Protein AF-A0A7K4B3M2-F1 (afdb_monomer_lite)

Radius of gyration: 13.81 Å; chains: 1; bounding box: 33×35×33 Å

Foldseek 3Di:
DPPPFQKEKEWEDDPFWIKIWIAGPVGDIDIDIFTPDPVSLVVVLVVCVVVVHQEYEYEYQDPPCVVSCVVNVVPHHYHYDDVVCVVPDDDDDDDPDD

Secondary structure (DSSP, 8-state):
-----SEEEEEEE-SSEEEEEEEETTS-EEEEEEESSHHHHHHHHHHHHHTT--EEEEEESSTTHHHHHHHHTTTSEEEEEETTTTTS----------

Sequence (98 aa):
MSKKRNKVCGIDVHKRFFVASILDNEGNCETKRFEQDLDELVSLKNWIPDSGCESVAMESTVEYWRPTFGILNPEINVTIGNAYHMKGIPSKKQMCFM

pLDDT: mean 72.41, std 17.24, range [33.22, 89.94]

Structure (mmCIF, N/CA/C/O backbone):
data_AF-A0A7K4B3M2-F1
#
_entry.id   AF-A0A7K4B3M2-F1
#
loop_
_atom_site.group_PDB
_atom_site.id
_atom_site.type_symbol
_atom_site.label_atom_id
_atom_site.label_alt_id
_atom_site.label_comp_id
_atom_site.label_asym_id
_atom_site.label_entity_id
_atom_site.label_seq_id
_atom_site.pdbx_PDB_ins_code
_atom_site.Cartn_x
_atom_site.Cartn_y
_atom_site.Cartn_z
_atom_site.occupancy
_atom_site.B_iso_or_equiv
_atom_site.auth_seq_id
_atom_site.auth_comp_id
_atom_site.auth_asym_id
_atom_site.auth_atom_id
_atom_site.pdbx_PDB_model_num
ATOM 1 N N . MET A 1 1 ? -23.800 13.064 7.448 1.00 35.12 1 MET A N 1
ATOM 2 C CA . MET A 1 1 ? -23.027 12.187 8.354 1.00 35.12 1 MET A CA 1
ATOM 3 C C . MET A 1 1 ? -21.709 11.841 7.682 1.00 35.12 1 MET A C 1
ATOM 5 O O . MET A 1 1 ? -21.704 11.050 6.748 1.00 35.12 1 MET A O 1
ATOM 9 N N . SER A 1 2 ? -20.611 12.486 8.079 1.00 41.75 2 SER A N 1
ATOM 10 C CA . SER A 1 2 ? -19.281 12.177 7.541 1.00 41.75 2 SER A CA 1
ATOM 11 C C . SER A 1 2 ? -18.824 10.844 8.125 1.00 41.75 2 SER A C 1
ATOM 13 O O . SER A 1 2 ? -18.522 10.766 9.313 1.00 41.75 2 SER A O 1
ATOM 15 N N . LYS A 1 3 ? -18.843 9.783 7.315 1.00 46.75 3 LYS A N 1
ATOM 16 C CA . LYS A 1 3 ? -18.341 8.458 7.695 1.00 46.75 3 LYS A CA 1
ATOM 17 C C . LYS A 1 3 ? -16.829 8.597 7.921 1.00 46.75 3 LYS A C 1
ATOM 19 O O . LYS A 1 3 ? -16.068 8.653 6.958 1.00 46.75 3 LYS A O 1
ATOM 24 N N . LYS A 1 4 ? -16.405 8.773 9.176 1.00 49.31 4 LYS A N 1
ATOM 25 C CA . LYS A 1 4 ? -14.985 8.791 9.548 1.00 49.31 4 LYS A CA 1
ATOM 26 C C . LYS A 1 4 ? -14.455 7.383 9.282 1.00 49.31 4 LYS A C 1
ATOM 28 O O . LYS A 1 4 ? -14.902 6.432 9.913 1.00 49.31 4 LYS A O 1
ATOM 33 N N . ARG A 1 5 ? -13.602 7.243 8.271 1.00 60.47 5 ARG A N 1
ATOM 34 C CA . ARG A 1 5 ? -12.889 5.991 7.998 1.00 60.47 5 ARG A CA 1
ATOM 35 C C . ARG A 1 5 ? -11.777 5.888 9.036 1.00 60.47 5 ARG A C 1
ATOM 37 O O . ARG A 1 5 ? -11.020 6.843 9.181 1.00 60.47 5 ARG A O 1
ATOM 44 N N . ASN A 1 6 ? -11.724 4.779 9.773 1.00 70.38 6 ASN A N 1
ATOM 45 C CA . ASN A 1 6 ? -10.743 4.596 10.848 1.00 70.38 6 ASN A CA 1
ATOM 46 C C . ASN A 1 6 ? -9.306 4.493 10.312 1.00 70.38 6 ASN A C 1
ATOM 48 O O . ASN A 1 6 ? -8.387 4.933 10.990 1.00 70.38 6 ASN A O 1
ATOM 52 N N . LYS A 1 7 ? -9.128 3.980 9.086 1.00 82.75 7 LYS A N 1
ATOM 53 C CA . LYS A 1 7 ? -7.836 3.865 8.399 1.00 82.75 7 LYS A CA 1
ATOM 54 C C . LYS A 1 7 ? -7.972 4.221 6.926 1.00 82.75 7 LYS A C 1
ATOM 56 O O . LYS A 1 7 ? -8.937 3.812 6.275 1.00 82.75 7 LYS A O 1
ATOM 61 N N . VAL A 1 8 ? -7.004 4.957 6.395 1.00 84.94 8 VAL A N 1
ATOM 62 C CA . VAL A 1 8 ? -6.911 5.307 4.971 1.00 84.94 8 VAL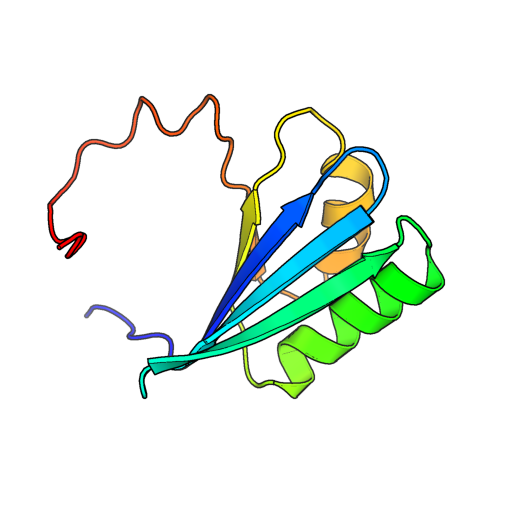 A CA 1
ATOM 63 C C . VAL A 1 8 ? -5.566 4.860 4.419 1.00 84.94 8 VAL A C 1
ATOM 65 O O . VAL A 1 8 ? -4.557 4.968 5.105 1.00 84.94 8 VAL A O 1
ATOM 68 N N . CYS A 1 9 ? -5.544 4.364 3.186 1.00 87.50 9 CYS A N 1
ATOM 69 C CA . CYS A 1 9 ? -4.319 3.945 2.513 1.00 87.50 9 CYS A CA 1
ATOM 70 C C . CYS A 1 9 ? -4.079 4.839 1.296 1.00 87.50 9 CYS A C 1
ATOM 72 O O . CYS A 1 9 ? -5.013 5.125 0.552 1.00 87.50 9 CYS A O 1
ATOM 74 N N . GLY A 1 10 ? -2.848 5.292 1.097 1.00 88.12 10 GLY A N 1
ATOM 75 C CA . GLY A 1 10 ? -2.380 5.977 -0.100 1.00 88.12 10 GLY A CA 1
ATOM 76 C C . GLY A 1 10 ? -1.349 5.112 -0.816 1.00 88.12 10 GLY A C 1
ATOM 77 O O . GLY A 1 10 ? -0.362 4.734 -0.199 1.00 88.12 10 GLY A O 1
ATOM 78 N N . ILE A 1 11 ? -1.561 4.799 -2.090 1.00 87.00 11 ILE A N 1
ATOM 79 C CA . ILE A 1 11 ? -0.583 4.148 -2.962 1.00 87.00 11 ILE A CA 1
ATOM 80 C C . ILE A 1 11 ? -0.042 5.198 -3.927 1.00 87.00 11 ILE A C 1
ATOM 82 O O . ILE A 1 11 ? -0.804 5.734 -4.726 1.00 87.00 11 ILE A O 1
ATOM 86 N N . ASP A 1 12 ? 1.261 5.434 -3.901 1.00 86.31 12 ASP A N 1
ATOM 87 C CA . ASP A 1 12 ? 1.986 6.155 -4.937 1.00 86.31 12 ASP A CA 1
ATOM 88 C C . ASP A 1 12 ? 2.592 5.162 -5.934 1.00 86.31 12 ASP A C 1
ATOM 90 O O . ASP A 1 12 ? 3.337 4.243 -5.572 1.00 86.31 12 ASP A O 1
ATOM 94 N N . VAL A 1 13 ? 2.234 5.320 -7.205 1.00 81.75 13 VAL A N 1
ATOM 95 C CA . VAL A 1 13 ? 2.742 4.492 -8.295 1.00 81.75 13 VAL A CA 1
ATOM 96 C C . VAL A 1 13 ? 3.822 5.228 -9.066 1.00 81.75 13 VAL A C 1
ATOM 98 O O . VAL A 1 13 ? 3.537 6.079 -9.918 1.00 81.75 13 VAL A O 1
ATOM 101 N N . HIS A 1 14 ? 5.061 4.789 -8.850 1.00 82.06 14 HIS A N 1
ATOM 102 C CA . HIS A 1 14 ? 6.220 5.199 -9.623 1.00 82.06 14 HIS A CA 1
ATOM 103 C C . HIS A 1 14 ? 6.518 4.231 -10.776 1.00 82.06 14 HI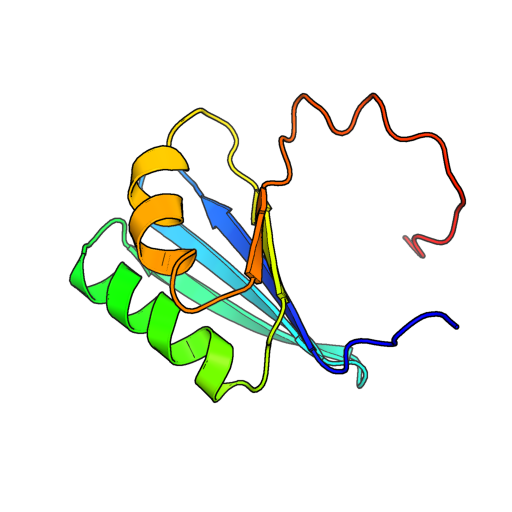S A C 1
ATOM 105 O O . HIS A 1 14 ? 5.973 3.138 -10.896 1.00 82.06 14 HIS A O 1
ATOM 111 N N . LYS A 1 15 ? 7.452 4.632 -11.646 1.00 77.50 15 LYS A N 1
ATOM 112 C CA . LYS A 1 15 ? 7.860 3.866 -12.836 1.00 77.50 15 LYS A CA 1
ATOM 113 C C . LYS A 1 15 ? 8.530 2.514 -12.529 1.00 77.50 15 LYS A C 1
ATOM 115 O O . LYS A 1 15 ? 8.689 1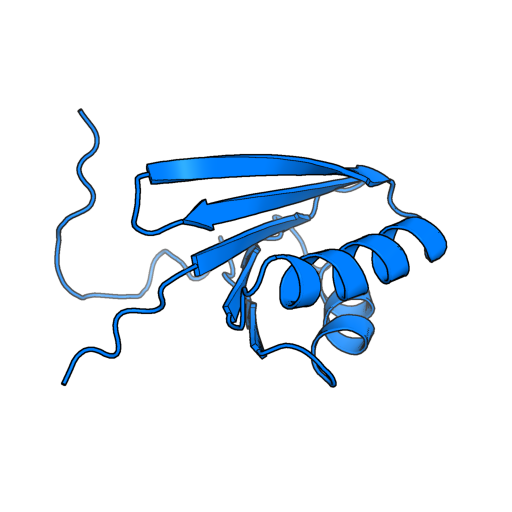.720 -13.444 1.00 77.50 15 LYS A O 1
ATOM 120 N N . ARG A 1 16 ? 9.034 2.297 -11.310 1.00 81.69 16 ARG A N 1
ATOM 121 C CA . ARG A 1 16 ? 9.833 1.103 -10.952 1.00 81.69 16 ARG A CA 1
ATOM 122 C C . ARG A 1 16 ? 9.382 0.404 -9.670 1.00 81.69 16 ARG A C 1
ATOM 124 O O . ARG A 1 16 ? 9.857 -0.688 -9.390 1.00 81.69 16 ARG A O 1
ATOM 131 N N . PHE A 1 17 ? 8.536 1.047 -8.876 1.00 85.75 17 PHE A N 1
ATOM 132 C CA . PHE A 1 17 ? 8.102 0.569 -7.570 1.00 85.75 17 PHE A CA 1
ATOM 133 C C . PHE A 1 17 ? 6.799 1.272 -7.182 1.00 85.75 17 PHE A C 1
ATOM 135 O O . PHE A 1 17 ? 6.459 2.319 -7.737 1.00 85.75 17 PHE A O 1
ATOM 142 N N . PHE A 1 18 ? 6.096 0.701 -6.217 1.00 86.38 18 PHE A N 1
ATOM 143 C CA . PHE A 1 18 ? 4.918 1.265 -5.581 1.00 86.38 18 PHE A CA 1
ATOM 144 C C . PHE A 1 18 ? 5.254 1.598 -4.126 1.00 86.38 18 PHE A C 1
ATOM 146 O O . PHE A 1 18 ? 5.978 0.860 -3.456 1.00 86.38 18 PHE A O 1
ATOM 153 N N . VAL A 1 19 ? 4.731 2.702 -3.614 1.00 88.00 19 VAL A N 1
ATOM 154 C CA . VAL A 1 19 ? 4.833 3.050 -2.194 1.00 88.00 19 VAL A CA 1
ATOM 155 C C . VAL A 1 19 ? 3.429 3.084 -1.635 1.00 88.00 19 VAL A C 1
ATOM 157 O O . VAL A 1 19 ? 2.588 3.796 -2.159 1.00 88.00 19 VAL A O 1
ATOM 160 N N . ALA A 1 20 ? 3.161 2.319 -0.587 1.00 89.56 20 ALA A N 1
ATOM 161 C CA . ALA A 1 20 ? 1.868 2.308 0.068 1.00 89.56 20 ALA A CA 1
ATOM 162 C C . ALA A 1 20 ? 2.007 2.788 1.510 1.00 89.56 20 ALA A C 1
ATOM 164 O O . ALA A 1 20 ? 2.835 2.284 2.265 1.00 89.56 20 ALA A O 1
ATOM 165 N N . SER A 1 21 ? 1.185 3.755 1.890 1.00 89.94 21 SER A N 1
ATOM 166 C CA . SER A 1 21 ? 1.169 4.366 3.212 1.00 89.94 21 SER A CA 1
ATOM 167 C C . SER A 1 21 ? -0.224 4.257 3.808 1.00 89.94 21 SER A C 1
ATOM 169 O O . SER A 1 21 ? -1.182 4.774 3.242 1.00 89.94 21 SER A O 1
ATOM 171 N N . ILE A 1 22 ? -0.350 3.601 4.955 1.00 89.44 22 ILE A N 1
ATOM 172 C CA . ILE A 1 22 ? -1.586 3.545 5.731 1.00 89.44 22 ILE A CA 1
ATOM 173 C C . ILE A 1 22 ? -1.486 4.557 6.862 1.00 89.44 22 ILE A C 1
ATOM 175 O O . ILE A 1 22 ? -0.532 4.542 7.634 1.00 89.44 22 ILE A O 1
ATOM 179 N N . LEU A 1 23 ? -2.488 5.421 6.953 1.00 86.62 23 LEU A N 1
ATOM 180 C CA . LEU A 1 23 ? -2.677 6.360 8.043 1.00 86.62 23 LEU A CA 1
ATOM 181 C C . LEU A 1 23 ? -3.883 5.917 8.872 1.00 86.62 23 LEU A C 1
ATOM 183 O O . LEU A 1 23 ? -4.999 5.793 8.357 1.00 86.62 23 LEU A O 1
ATOM 187 N N . ASP A 1 24 ? -3.651 5.705 10.160 1.00 85.75 24 ASP A N 1
ATOM 188 C CA . ASP A 1 24 ? -4.690 5.450 11.150 1.00 85.75 24 ASP A CA 1
ATOM 189 C C . ASP A 1 24 ? -5.208 6.758 11.774 1.00 85.75 24 ASP A C 1
ATOM 191 O O . ASP A 1 24 ? -4.511 7.774 11.820 1.00 85.75 24 ASP A O 1
ATOM 195 N N . ASN A 1 25 ? -6.442 6.743 12.280 1.00 79.81 25 ASN A N 1
ATOM 196 C CA . ASN A 1 25 ? -7.045 7.879 12.978 1.00 79.81 25 ASN A CA 1
ATOM 197 C C . ASN A 1 25 ? -6.308 8.261 14.284 1.00 79.81 25 ASN A C 1
ATOM 199 O O . ASN A 1 25 ? -6.443 9.398 14.736 1.00 79.81 25 ASN A O 1
ATOM 203 N N . GLU A 1 26 ? -5.526 7.359 14.878 1.00 80.50 26 GLU A N 1
ATOM 204 C CA . GLU A 1 26 ? -4.624 7.634 16.006 1.00 80.50 26 GLU A CA 1
ATOM 205 C C . GLU A 1 26 ? -3.326 8.353 15.586 1.00 80.50 26 GLU A C 1
ATOM 207 O O . GLU A 1 26 ? -2.536 8.743 16.442 1.00 80.50 26 GLU A O 1
ATOM 212 N N . GLY A 1 27 ? -3.109 8.576 14.283 1.00 80.25 27 GLY A N 1
ATOM 213 C CA . GLY A 1 27 ? -1.918 9.248 13.751 1.00 80.25 27 GLY A CA 1
ATOM 214 C C . GLY A 1 27 ? -0.741 8.310 13.477 1.00 80.25 27 GLY A C 1
ATOM 215 O O . GLY A 1 27 ? 0.361 8.777 13.197 1.00 80.25 27 GLY A O 1
ATOM 216 N N . ASN A 1 28 ? -0.962 6.994 13.538 1.00 83.94 28 ASN A N 1
ATOM 217 C CA . ASN A 1 28 ? 0.040 6.006 13.154 1.00 83.94 28 ASN A CA 1
ATOM 218 C C . ASN A 1 28 ? 0.139 5.931 11.627 1.00 83.94 28 ASN A C 1
ATOM 220 O O . ASN A 1 28 ? -0.866 5.718 10.946 1.00 83.94 28 ASN A O 1
ATOM 224 N N . CYS A 1 29 ? 1.354 6.083 11.105 1.00 85.94 29 CYS A N 1
ATOM 225 C CA . CYS A 1 29 ? 1.649 6.000 9.680 1.00 85.94 29 CYS A CA 1
ATOM 226 C C . CYS A 1 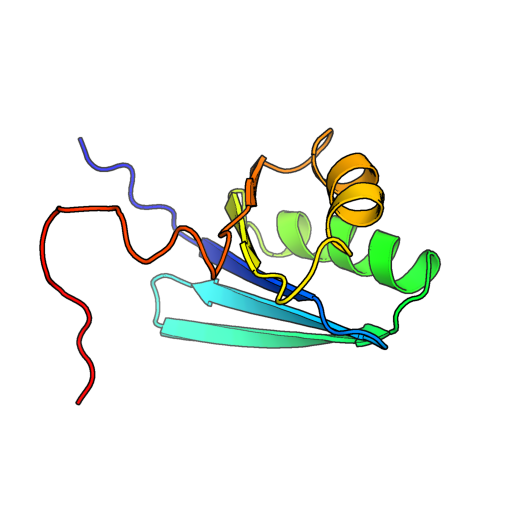29 ? 2.512 4.766 9.414 1.00 85.94 29 CYS A C 1
ATOM 228 O O . CYS A 1 29 ? 3.675 4.737 9.814 1.00 85.94 29 CYS A O 1
ATOM 230 N N . GLU A 1 30 ? 1.986 3.778 8.697 1.00 89.00 30 GLU A N 1
ATOM 231 C CA . GLU A 1 30 ? 2.765 2.628 8.242 1.00 89.00 30 GLU A CA 1
ATOM 232 C C . GLU A 1 30 ? 3.029 2.759 6.747 1.00 89.00 30 GLU A C 1
ATOM 234 O O . GLU A 1 30 ? 2.103 2.751 5.942 1.00 89.00 30 GLU A O 1
ATOM 239 N N . THR A 1 31 ? 4.294 2.925 6.366 1.00 89.94 31 THR A N 1
ATOM 240 C CA . THR A 1 31 ? 4.688 3.047 4.959 1.00 89.94 31 THR A CA 1
ATOM 241 C C . THR A 1 31 ? 5.529 1.859 4.543 1.00 89.94 31 THR A C 1
ATOM 243 O O . THR A 1 31 ? 6.529 1.536 5.185 1.00 89.94 31 THR A O 1
ATOM 246 N N . LYS A 1 32 ? 5.142 1.238 3.434 1.00 89.88 32 LYS A N 1
ATOM 247 C CA . LYS A 1 32 ? 5.797 0.071 2.868 1.00 89.88 32 LYS A CA 1
ATOM 248 C C . LYS A 1 32 ? 6.032 0.282 1.380 1.00 89.88 32 LYS A C 1
ATOM 250 O O . LYS A 1 32 ? 5.173 0.780 0.657 1.00 89.88 32 LYS A O 1
ATOM 255 N N . ARG A 1 33 ? 7.236 -0.064 0.935 1.00 89.44 33 ARG A N 1
ATOM 256 C CA . ARG A 1 33 ? 7.618 -0.016 -0.477 1.00 89.44 33 ARG A CA 1
ATOM 257 C C . ARG A 1 33 ? 7.512 -1.413 -1.068 1.00 89.44 33 ARG A C 1
ATOM 259 O O . ARG A 1 33 ? 7.907 -2.371 -0.409 1.00 89.44 33 ARG A O 1
ATOM 266 N N . PHE A 1 34 ? 7.037 -1.477 -2.298 1.00 87.88 34 PHE A N 1
ATOM 267 C CA . PHE A 1 34 ? 6.835 -2.693 -3.069 1.00 87.88 34 PHE A CA 1
ATOM 268 C C . PHE A 1 34 ? 7.472 -2.507 -4.439 1.00 87.88 34 PHE A C 1
ATOM 270 O O . PHE A 1 34 ? 7.389 -1.422 -5.015 1.00 87.88 34 PHE A O 1
ATOM 277 N N . GLU A 1 35 ? 8.129 -3.521 -4.980 1.00 87.56 35 GLU A N 1
ATOM 278 C CA . GLU A 1 35 ? 8.659 -3.423 -6.345 1.00 87.56 35 GLU A CA 1
ATOM 279 C C . GLU A 1 35 ? 7.536 -3.537 -7.387 1.00 87.56 35 GLU A C 1
ATOM 281 O O . GLU A 1 35 ? 6.414 -3.938 -7.073 1.00 87.56 35 GLU A O 1
ATOM 286 N N . GLN A 1 36 ? 7.808 -3.154 -8.642 1.00 79.38 36 GLN A N 1
ATOM 287 C CA . GLN A 1 36 ? 6.856 -3.344 -9.743 1.00 79.38 36 GLN A CA 1
ATOM 288 C C . GLN A 1 36 ? 6.814 -4.814 -10.201 1.00 79.38 36 GLN A C 1
ATOM 290 O O . GLN A 1 36 ? 7.055 -5.122 -11.366 1.00 79.38 36 GLN A O 1
ATOM 295 N N . ASP A 1 37 ? 6.523 -5.709 -9.263 1.00 84.62 37 ASP A N 1
ATOM 296 C CA . ASP A 1 37 ? 6.381 -7.145 -9.469 1.00 84.62 37 ASP A CA 1
ATOM 297 C C . ASP A 1 37 ? 4.937 -7.583 -9.186 1.00 84.62 37 ASP A C 1
ATOM 299 O O . ASP A 1 37 ? 4.210 -6.942 -8.423 1.00 84.62 37 ASP A O 1
ATOM 303 N N . LEU A 1 38 ? 4.496 -8.663 -9.829 1.00 81.56 38 LEU A N 1
ATOM 304 C CA . LEU A 1 38 ? 3.154 -9.203 -9.620 1.00 81.56 38 LEU A CA 1
ATOM 305 C C . LEU A 1 38 ? 2.985 -9.768 -8.205 1.00 81.56 38 LEU A C 1
ATOM 307 O O . LEU A 1 38 ? 1.916 -9.594 -7.622 1.00 81.56 38 LEU A O 1
ATOM 311 N N . ASP A 1 39 ? 4.018 -10.401 -7.648 1.00 86.94 39 ASP A N 1
ATOM 312 C CA . ASP A 1 39 ? 3.984 -10.983 -6.302 1.00 86.94 39 ASP A CA 1
ATOM 313 C C . ASP A 1 39 ? 3.878 -9.887 -5.231 1.00 86.94 39 ASP A C 1
ATOM 315 O O . ASP A 1 39 ? 3.029 -9.932 -4.338 1.00 86.94 39 ASP A O 1
ATOM 319 N N . GLU A 1 40 ? 4.645 -8.812 -5.415 1.00 87.88 40 GLU A N 1
ATOM 320 C CA . GLU A 1 40 ? 4.605 -7.617 -4.573 1.00 87.88 40 GLU A CA 1
ATOM 321 C C . GLU A 1 40 ? 3.248 -6.902 -4.658 1.00 87.88 40 GLU A C 1
ATOM 323 O O . GLU A 1 40 ? 2.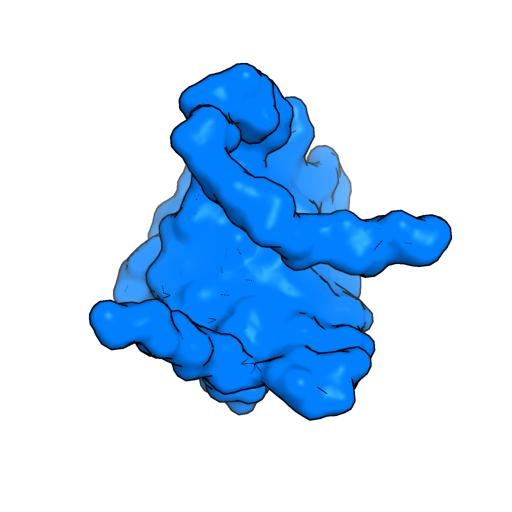717 -6.435 -3.649 1.00 87.88 40 GLU A O 1
ATOM 328 N N . LEU A 1 41 ? 2.633 -6.860 -5.843 1.00 83.12 41 LEU A N 1
ATOM 329 C CA . LEU A 1 41 ? 1.300 -6.290 -6.037 1.00 83.12 41 LEU A CA 1
ATOM 330 C C . LEU A 1 41 ? 0.208 -7.104 -5.322 1.00 83.12 41 LEU A C 1
ATOM 332 O O . LEU A 1 41 ? -0.717 -6.535 -4.738 1.00 83.12 41 LEU A O 1
ATOM 336 N N . VAL A 1 42 ? 0.307 -8.434 -5.364 1.00 85.31 42 VAL A N 1
ATOM 337 C CA . VAL A 1 42 ? -0.590 -9.338 -4.630 1.00 85.31 42 VAL A CA 1
ATOM 338 C C . VAL A 1 42 ? -0.371 -9.190 -3.125 1.00 85.31 42 VAL A C 1
ATOM 340 O O . VAL A 1 42 ? -1.341 -9.116 -2.370 1.00 85.31 42 VAL A O 1
ATOM 343 N N . SER A 1 43 ? 0.879 -9.070 -2.682 1.00 88.06 43 SER A N 1
ATOM 344 C CA . SER A 1 43 ? 1.223 -8.807 -1.283 1.00 88.06 43 SER A CA 1
ATOM 345 C C . SER A 1 43 ? 0.647 -7.476 -0.798 1.00 88.06 43 SER A C 1
ATOM 347 O O . SER A 1 43 ? 0.012 -7.428 0.254 1.00 88.06 43 SER A O 1
ATOM 349 N N . LEU A 1 44 ? 0.772 -6.409 -1.594 1.00 85.50 44 LEU A N 1
ATOM 350 C CA . LEU A 1 44 ? 0.162 -5.104 -1.330 1.00 85.50 44 LEU A CA 1
ATOM 351 C C . LEU A 1 44 ? -1.365 -5.208 -1.213 1.00 85.50 44 LEU A C 1
ATOM 353 O O . LEU A 1 44 ? -1.956 -4.684 -0.268 1.00 85.50 44 LEU A O 1
ATOM 357 N N . LYS A 1 45 ? -2.000 -5.914 -2.152 1.00 84.19 45 LYS A N 1
ATOM 358 C CA . LYS A 1 45 ? -3.447 -6.137 -2.166 1.00 84.19 45 LYS A CA 1
ATOM 359 C C . LYS A 1 45 ? -3.943 -6.865 -0.917 1.00 84.19 45 LYS A C 1
ATOM 361 O O . LYS A 1 45 ? -5.010 -6.523 -0.430 1.00 84.19 45 LYS A O 1
ATOM 366 N N . ASN A 1 46 ? -3.199 -7.839 -0.398 1.00 86.44 46 ASN A N 1
ATOM 367 C CA . ASN A 1 46 ? -3.573 -8.541 0.833 1.00 86.44 46 ASN A CA 1
ATOM 368 C C . ASN A 1 46 ? -3.271 -7.712 2.091 1.00 86.44 46 ASN A C 1
ATOM 370 O O . ASN A 1 46 ? -4.034 -7.747 3.051 1.00 86.44 46 ASN A O 1
ATOM 374 N N . TRP A 1 47 ? -2.197 -6.922 2.078 1.00 88.12 47 TRP A N 1
ATOM 375 C CA . TRP A 1 47 ? -1.772 -6.113 3.223 1.00 88.12 47 TRP A CA 1
ATOM 376 C C . TRP A 1 47 ? -2.754 -4.983 3.572 1.00 88.12 47 TRP A C 1
ATOM 378 O O . TRP A 1 47 ? -2.978 -4.685 4.743 1.00 88.12 47 TRP A O 1
ATOM 388 N N . ILE A 1 48 ? -3.390 -4.371 2.572 1.00 83.75 48 ILE A N 1
ATOM 389 C CA . ILE A 1 48 ? -4.366 -3.290 2.780 1.00 83.75 48 ILE A CA 1
ATOM 390 C C . ILE A 1 48 ? -5.577 -3.728 3.634 1.00 83.75 48 ILE A C 1
ATOM 392 O O . ILE A 1 48 ? -5.824 -3.094 4.664 1.00 83.75 48 ILE A O 1
ATOM 396 N N . PRO A 1 49 ? -6.346 -4.772 3.271 1.00 82.62 49 PRO A N 1
ATOM 397 C CA . PRO A 1 49 ? -7.461 -5.233 4.089 1.00 82.62 49 PRO A CA 1
ATOM 398 C C . PRO A 1 49 ? -6.995 -5.853 5.411 1.00 82.62 49 PRO A C 1
ATOM 400 O O . PRO A 1 49 ? -7.683 -5.674 6.412 1.00 82.62 49 PRO A O 1
ATOM 403 N N . ASP A 1 50 ? -5.824 -6.502 5.448 1.00 85.81 50 ASP A N 1
ATOM 404 C CA . ASP A 1 50 ? -5.231 -7.042 6.684 1.00 85.81 50 ASP A CA 1
ATOM 405 C C . ASP A 1 50 ? -4.977 -5.936 7.721 1.00 85.81 50 ASP A C 1
ATOM 407 O O . ASP A 1 50 ? -5.305 -6.071 8.899 1.00 85.81 50 ASP A O 1
ATOM 411 N N . SER A 1 51 ? -4.534 -4.764 7.260 1.00 81.44 51 SER A N 1
ATOM 412 C CA . SER A 1 51 ? -4.391 -3.585 8.115 1.00 81.44 51 SER A CA 1
ATOM 413 C C . SER A 1 51 ? -5.724 -3.009 8.621 1.00 81.44 51 SER A C 1
ATOM 415 O O . SER A 1 51 ? -5.725 -2.160 9.516 1.00 81.44 51 SER A O 1
ATOM 417 N N . GLY A 1 52 ? -6.865 -3.438 8.071 1.00 80.38 52 GLY A N 1
ATOM 418 C CA . GLY A 1 52 ? -8.195 -2.891 8.352 1.00 80.38 52 GLY A CA 1
ATOM 419 C C . GLY A 1 52 ? -8.539 -1.641 7.537 1.00 80.38 52 GLY A C 1
ATOM 420 O O . GLY A 1 52 ? -9.391 -0.850 7.949 1.00 80.38 52 GLY A O 1
ATOM 421 N N . CYS A 1 53 ? -7.868 -1.417 6.404 1.00 80.94 53 CYS A N 1
ATOM 422 C CA . CYS A 1 53 ? -8.157 -0.300 5.517 1.00 80.94 53 CYS A CA 1
ATOM 423 C C . CYS A 1 53 ? -9.117 -0.709 4.387 1.00 80.94 53 CYS A C 1
ATOM 425 O O . CYS A 1 53 ? -8.798 -1.544 3.549 1.00 80.94 53 CYS A O 1
ATOM 427 N N . GLU A 1 54 ? -10.293 -0.079 4.331 1.00 75.00 54 GLU A N 1
ATOM 428 C CA . GLU A 1 54 ? -11.312 -0.345 3.297 1.00 75.00 54 GLU A CA 1
ATOM 429 C C . GLU A 1 54 ? -11.242 0.623 2.103 1.00 75.00 54 GLU A C 1
ATOM 431 O O . GLU A 1 54 ? -11.973 0.478 1.122 1.00 75.00 54 GLU A O 1
ATOM 436 N N . SER A 1 55 ? -10.441 1.687 2.198 1.00 80.06 55 SER A N 1
ATOM 437 C CA . SER A 1 55 ? -10.396 2.756 1.195 1.00 80.06 55 SER A CA 1
ATOM 438 C C . SER A 1 55 ? -8.963 3.124 0.860 1.00 80.06 55 SER A C 1
ATOM 440 O O . SER A 1 55 ? -8.212 3.595 1.714 1.00 80.06 55 SER A O 1
ATOM 442 N N . VAL A 1 56 ? -8.624 2.959 -0.414 1.00 84.50 56 VAL A N 1
ATOM 443 C CA . VAL A 1 56 ? -7.292 3.227 -0.945 1.00 84.50 56 VAL A CA 1
ATOM 444 C C . VAL A 1 56 ? -7.373 4.396 -1.908 1.00 84.50 56 VAL A C 1
ATOM 446 O O . VAL A 1 56 ? -8.145 4.361 -2.860 1.00 84.50 56 VAL A O 1
ATOM 449 N N . ALA A 1 57 ? -6.571 5.424 -1.688 1.00 85.19 57 ALA A N 1
ATOM 450 C CA . ALA A 1 57 ? -6.283 6.448 -2.673 1.00 85.19 57 ALA A CA 1
ATOM 451 C C . ALA A 1 57 ? -5.055 6.016 -3.472 1.00 85.19 57 ALA A C 1
ATOM 453 O O . ALA A 1 57 ? -4.048 5.636 -2.893 1.00 85.19 57 ALA A O 1
ATOM 454 N N . MET A 1 58 ? -5.128 6.061 -4.793 1.00 84.56 58 MET A N 1
ATOM 455 C CA . MET A 1 58 ? -4.022 5.707 -5.670 1.00 84.56 58 MET A CA 1
ATOM 456 C C . MET A 1 58 ? -3.603 6.938 -6.464 1.00 84.56 58 MET A C 1
ATOM 458 O O . MET A 1 58 ? -4.359 7.414 -7.311 1.00 84.56 58 MET A O 1
ATOM 462 N N . GLU A 1 59 ? -2.412 7.449 -6.184 1.00 82.25 59 GLU A N 1
ATOM 463 C CA . GLU A 1 59 ? -1.769 8.516 -6.935 1.00 82.25 59 GLU A CA 1
ATOM 464 C C . GLU A 1 59 ? -0.804 7.900 -7.950 1.00 82.25 59 GLU A C 1
ATOM 466 O O . GLU A 1 59 ? -0.006 7.019 -7.640 1.00 82.25 59 GLU A O 1
ATOM 471 N N . SER A 1 60 ? -0.890 8.335 -9.203 1.00 69.88 60 SER A N 1
ATOM 472 C CA . SER A 1 60 ? 0.095 7.960 -10.212 1.00 69.88 60 SER A CA 1
ATOM 473 C C . SER A 1 60 ? 0.430 9.167 -11.065 1.00 69.88 60 SER A C 1
ATOM 475 O O . SER A 1 60 ? -0.459 9.864 -11.559 1.00 69.88 60 SER A O 1
ATOM 477 N N . THR A 1 61 ? 1.727 9.413 -11.250 1.00 63.44 61 THR A N 1
ATOM 478 C CA . THR A 1 61 ? 2.226 10.551 -12.034 1.00 63.44 61 THR A CA 1
ATOM 479 C C . THR A 1 61 ? 1.944 10.392 -13.537 1.00 63.44 61 THR A C 1
ATOM 481 O O . THR A 1 61 ? 1.980 11.368 -14.280 1.00 63.44 61 THR A O 1
ATOM 484 N N . VAL A 1 62 ? 1.661 9.172 -14.004 1.00 64.50 62 VAL A N 1
ATOM 485 C CA . VAL A 1 62 ? 1.397 8.819 -15.410 1.00 64.50 62 VAL A CA 1
ATOM 486 C C . VAL A 1 62 ? 0.440 7.613 -15.480 1.00 64.50 62 VAL A C 1
ATOM 488 O O . VAL A 1 62 ? 0.015 7.086 -14.461 1.00 64.50 62 VAL A O 1
ATOM 491 N N . GLU A 1 63 ? 0.058 7.153 -16.672 1.00 65.94 63 GLU A N 1
ATOM 492 C CA . GLU A 1 63 ? -0.998 6.141 -16.879 1.00 65.94 63 GLU A CA 1
ATOM 493 C C . GLU A 1 63 ? -0.666 4.694 -16.421 1.00 65.94 63 GLU A C 1
ATOM 495 O O . GLU A 1 63 ? -1.298 3.735 -16.864 1.00 65.94 63 GLU A O 1
ATOM 500 N N . TYR A 1 64 ? 0.297 4.507 -15.509 1.00 68.25 64 TYR A N 1
ATOM 501 C CA . TYR A 1 64 ? 0.700 3.194 -14.977 1.00 68.25 64 TYR A CA 1
ATOM 502 C C . TYR A 1 64 ? -0.338 2.560 -14.039 1.00 68.25 64 TYR A C 1
ATOM 504 O O . TYR A 1 64 ? -0.192 1.407 -13.647 1.00 68.25 64 TYR A O 1
ATOM 512 N N . TRP A 1 65 ? -1.408 3.281 -13.701 1.00 71.19 65 TRP A N 1
ATOM 513 C CA . TRP A 1 65 ? -2.443 2.803 -12.789 1.00 71.19 65 TRP A CA 1
ATOM 514 C C . TRP A 1 65 ? -3.370 1.739 -13.389 1.00 71.19 65 TRP A C 1
ATOM 516 O O . TRP A 1 65 ? -3.957 0.972 -12.633 1.00 71.19 65 TRP A O 1
ATOM 526 N N . ARG A 1 66 ? -3.521 1.655 -14.719 1.00 70.81 66 ARG A N 1
ATOM 527 C CA . ARG A 1 66 ? -4.490 0.747 -15.371 1.00 70.81 66 ARG A CA 1
ATOM 528 C C . ARG A 1 66 ? -4.338 -0.736 -14.976 1.00 70.81 66 ARG A C 1
ATOM 530 O O . ARG A 1 66 ? -5.341 -1.317 -14.558 1.00 70.81 66 ARG A O 1
ATOM 537 N N . PRO A 1 67 ? -3.148 -1.366 -15.080 1.00 71.31 67 PRO A N 1
ATOM 538 C CA . PRO A 1 67 ? -2.985 -2.775 -14.708 1.00 71.31 67 PRO A CA 1
ATOM 539 C C . PRO A 1 67 ? -3.163 -3.003 -13.201 1.00 71.31 67 PRO A C 1
ATOM 541 O O . PRO A 1 67 ? -3.830 -3.947 -12.788 1.00 71.31 67 PRO A O 1
ATOM 544 N N . THR A 1 68 ? -2.632 -2.101 -12.378 1.00 71.44 68 THR A N 1
ATOM 545 C CA . THR A 1 68 ? -2.713 -2.172 -10.915 1.00 71.44 68 THR A CA 1
ATOM 546 C C . THR A 1 68 ? -4.152 -2.014 -10.413 1.00 71.44 68 THR A C 1
ATOM 548 O O . THR A 1 68 ? -4.602 -2.777 -9.560 1.00 71.44 68 THR A O 1
ATOM 551 N N . PHE A 1 69 ? -4.914 -1.081 -10.991 1.00 75.19 69 PHE A N 1
ATOM 552 C CA . PHE A 1 69 ? -6.319 -0.860 -10.658 1.00 75.19 69 PHE A CA 1
ATOM 553 C C . PHE A 1 69 ? -7.174 -2.094 -10.953 1.00 75.19 69 PHE A C 1
ATOM 555 O O . PHE A 1 69 ? -7.988 -2.472 -10.118 1.00 75.19 69 PHE A O 1
ATOM 562 N N . GLY A 1 70 ? -6.962 -2.766 -12.090 1.00 74.19 70 GLY A N 1
ATOM 563 C CA . GLY A 1 70 ? -7.704 -3.986 -12.431 1.00 74.19 70 GLY A CA 1
ATOM 564 C C . GLY A 1 70 ? -7.542 -5.112 -11.404 1.00 74.19 70 GLY A C 1
ATOM 565 O O . GLY A 1 70 ? -8.474 -5.881 -11.188 1.00 74.19 70 GLY A O 1
ATOM 566 N N . ILE A 1 71 ? -6.387 -5.181 -10.735 1.00 76.06 71 ILE A N 1
ATOM 567 C CA . ILE A 1 71 ? -6.073 -6.227 -9.753 1.00 76.06 71 ILE A CA 1
ATOM 568 C C . ILE A 1 71 ? -6.607 -5.873 -8.354 1.00 76.06 71 ILE A C 1
ATOM 570 O O . ILE A 1 71 ? -7.045 -6.767 -7.622 1.00 76.06 71 ILE A O 1
ATOM 574 N N . LEU A 1 72 ? -6.611 -4.584 -7.997 1.00 73.88 72 LEU A N 1
ATOM 575 C CA . LEU A 1 72 ? -7.041 -4.083 -6.684 1.00 73.88 72 LEU A CA 1
ATOM 576 C C . LEU A 1 72 ? -8.555 -3.815 -6.591 1.00 73.88 72 LEU A C 1
ATOM 578 O O . LEU A 1 72 ? -9.174 -4.141 -5.582 1.00 73.88 72 LEU A O 1
ATOM 582 N N . ASN A 1 73 ? -9.164 -3.262 -7.645 1.00 72.69 73 ASN A N 1
ATOM 583 C CA . ASN A 1 73 ? -10.573 -2.853 -7.678 1.00 72.69 73 ASN A CA 1
ATOM 584 C C . ASN A 1 73 ? -11.611 -3.941 -7.320 1.00 72.69 73 ASN A C 1
ATOM 586 O O . ASN A 1 73 ? -12.622 -3.579 -6.720 1.00 72.69 73 ASN A O 1
ATOM 590 N N . PRO A 1 74 ? -11.450 -5.238 -7.664 1.00 71.06 74 PRO A N 1
ATOM 591 C CA . PRO A 1 74 ? -12.479 -6.225 -7.328 1.00 71.06 74 PRO A CA 1
ATOM 592 C C . PRO A 1 74 ? -12.606 -6.496 -5.823 1.00 71.06 74 PRO A C 1
ATOM 594 O O . PRO A 1 74 ? -13.663 -6.942 -5.389 1.00 71.06 74 PRO A O 1
ATOM 597 N N . GLU A 1 75 ? -11.563 -6.232 -5.033 1.00 70.19 75 GLU A N 1
ATOM 598 C CA . GLU A 1 75 ? -11.539 -6.565 -3.600 1.00 70.19 75 GLU A CA 1
ATOM 599 C C . GLU A 1 75 ? -11.445 -5.329 -2.701 1.00 70.19 75 GLU A C 1
ATOM 601 O O . GLU A 1 75 ? -11.806 -5.390 -1.529 1.00 70.19 75 GLU A O 1
ATOM 606 N N . ILE A 1 76 ? -11.001 -4.188 -3.240 1.00 75.62 76 ILE A N 1
ATOM 607 C CA . ILE A 1 76 ? -10.725 -2.981 -2.462 1.00 75.62 76 ILE A CA 1
ATOM 608 C C . ILE A 1 76 ? -11.331 -1.763 -3.152 1.00 75.62 76 ILE A C 1
ATOM 610 O O . ILE A 1 76 ? -11.273 -1.614 -4.373 1.00 75.62 76 ILE A O 1
ATOM 614 N N . ASN A 1 77 ? -11.879 -0.841 -2.359 1.00 77.75 77 ASN A N 1
ATOM 615 C CA . ASN A 1 77 ? -12.402 0.418 -2.869 1.00 77.75 77 ASN A CA 1
ATOM 616 C C . ASN A 1 77 ? -11.242 1.372 -3.218 1.00 77.75 77 ASN A C 1
ATOM 618 O O . ASN A 1 77 ? -10.777 2.148 -2.376 1.00 77.75 77 ASN A O 1
ATOM 622 N N . VAL A 1 78 ? -10.750 1.281 -4.458 1.00 80.12 78 VAL A N 1
ATOM 623 C CA . VAL A 1 78 ? -9.648 2.109 -4.968 1.00 80.12 78 VAL A CA 1
ATOM 624 C C . VAL A 1 78 ? -10.187 3.391 -5.598 1.00 80.12 78 VAL A C 1
ATOM 626 O O . VAL A 1 78 ? -10.950 3.371 -6.560 1.00 80.12 78 VAL A O 1
ATOM 629 N N . THR A 1 79 ? -9.745 4.528 -5.077 1.00 79.25 79 THR A N 1
ATOM 630 C CA . THR A 1 79 ? -10.005 5.866 -5.607 1.00 79.25 79 THR A CA 1
ATOM 631 C C . THR A 1 79 ? -8.753 6.369 -6.312 1.00 79.25 79 THR A C 1
ATOM 633 O O . THR A 1 79 ? -7.731 6.588 -5.671 1.00 79.25 79 THR A O 1
ATO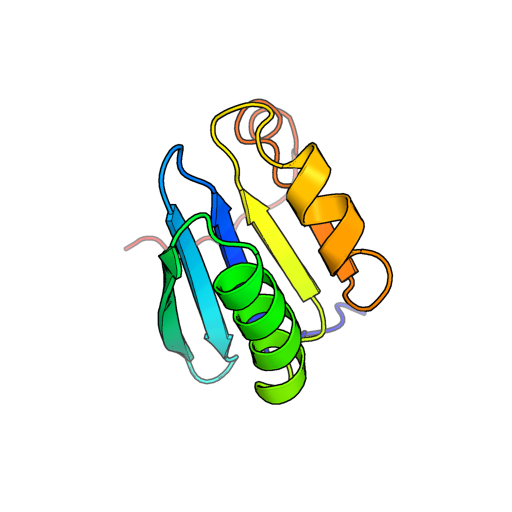M 636 N N . ILE A 1 80 ? -8.814 6.580 -7.625 1.00 74.25 80 ILE A N 1
ATOM 637 C CA . ILE A 1 80 ? -7.670 7.105 -8.379 1.00 74.25 80 ILE A CA 1
ATOM 638 C C . ILE A 1 80 ? -7.609 8.626 -8.203 1.00 74.25 80 ILE A C 1
ATOM 640 O O . ILE A 1 80 ? -8.451 9.363 -8.719 1.00 74.25 80 ILE A O 1
ATOM 644 N N . GLY A 1 81 ? -6.592 9.094 -7.484 1.00 66.38 81 GLY A N 1
ATOM 645 C CA . GLY A 1 81 ? -6.213 10.496 -7.409 1.00 66.38 81 GLY A CA 1
ATOM 646 C C . GLY A 1 81 ? -5.397 10.851 -8.643 1.00 66.38 81 GLY A C 1
ATOM 647 O O . GLY A 1 81 ? -4.189 10.645 -8.692 1.00 66.38 81 GLY A O 1
ATOM 648 N N . ASN A 1 82 ? -6.047 11.359 -9.685 1.00 58.81 82 ASN A N 1
ATOM 649 C CA . ASN A 1 82 ? -5.312 11.881 -10.828 1.00 58.81 82 ASN A CA 1
ATOM 650 C C . ASN A 1 82 ? -4.631 13.197 -10.399 1.00 58.81 82 ASN A C 1
ATOM 652 O O . ASN A 1 82 ? -5.314 14.202 -10.201 1.00 58.81 82 ASN A O 1
ATOM 656 N N . ALA A 1 83 ? -3.300 13.197 -10.254 1.00 51.19 83 ALA A N 1
ATOM 657 C CA . ALA A 1 83 ? -2.519 14.379 -9.871 1.00 51.19 83 ALA A CA 1
ATOM 658 C C . ALA A 1 83 ? -2.742 15.576 -10.823 1.00 51.19 83 ALA A C 1
ATOM 660 O O . ALA A 1 83 ? -2.689 16.731 -10.407 1.00 51.19 83 ALA A O 1
ATOM 661 N N . TYR A 1 84 ? -3.089 15.314 -12.090 1.00 44.84 84 TYR A N 1
ATOM 662 C CA . TYR A 1 84 ? -3.459 16.343 -13.067 1.00 44.84 84 TYR A CA 1
ATOM 663 C C . TYR A 1 84 ? -4.883 16.891 -12.847 1.00 44.84 84 TYR A C 1
ATOM 665 O O . TYR A 1 84 ? -5.165 18.053 -13.141 1.00 44.84 84 TYR A O 1
ATOM 673 N N . HIS A 1 85 ? -5.782 16.083 -12.280 1.00 42.62 85 HIS A N 1
ATOM 674 C CA . HIS A 1 85 ? -7.173 16.440 -11.981 1.00 42.62 85 HIS A CA 1
ATOM 675 C C . HIS A 1 85 ? -7.373 16.981 -10.552 1.00 42.62 85 HIS A C 1
ATOM 677 O O . HIS A 1 85 ? -8.451 17.477 -10.224 1.00 42.62 85 HIS A O 1
ATOM 683 N N . MET A 1 86 ? -6.322 17.000 -9.722 1.00 40.69 86 MET A N 1
ATOM 684 C CA . MET A 1 86 ? -6.304 17.692 -8.423 1.00 40.69 86 MET A CA 1
ATOM 685 C C . MET A 1 86 ? -6.289 19.231 -8.542 1.00 40.69 86 MET A C 1
ATOM 687 O O . MET A 1 86 ? -6.206 19.935 -7.540 1.00 40.69 86 MET A O 1
ATOM 691 N N . LYS A 1 87 ? -6.431 19.784 -9.755 1.00 38.06 87 LYS A N 1
ATOM 692 C CA . LYS A 1 87 ? -6.640 21.224 -9.988 1.00 38.06 87 LYS A CA 1
ATOM 693 C C . LYS A 1 87 ? -8.115 21.656 -9.964 1.00 38.06 87 LYS A C 1
ATOM 695 O O . LYS A 1 87 ? -8.389 22.847 -10.069 1.00 38.06 87 LYS A O 1
ATOM 700 N N . GLY A 1 88 ? -9.060 20.715 -9.855 1.00 37.53 88 GLY A N 1
ATOM 701 C CA . GLY A 1 88 ? -10.473 20.964 -10.171 1.00 37.53 88 GLY A CA 1
ATOM 702 C C . GLY A 1 88 ? -11.502 20.649 -9.087 1.00 37.53 88 GLY A C 1
ATOM 703 O O . GLY A 1 88 ? -12.686 20.644 -9.407 1.00 37.53 88 GLY A O 1
ATOM 704 N N . ILE A 1 89 ? -11.110 20.385 -7.835 1.00 42.56 89 ILE A N 1
ATOM 705 C CA . ILE A 1 89 ? -12.075 20.111 -6.754 1.00 42.56 89 ILE A CA 1
ATOM 706 C C . ILE A 1 89 ? -12.202 21.333 -5.828 1.00 42.56 89 ILE A C 1
ATOM 708 O O . ILE A 1 89 ? -11.416 21.487 -4.892 1.00 42.56 89 ILE A O 1
ATOM 712 N N . PRO A 1 90 ? -13.179 22.234 -6.044 1.00 45.19 90 PRO A N 1
ATOM 713 C CA . PRO A 1 90 ? -13.486 23.268 -5.074 1.00 45.19 90 PRO A CA 1
ATOM 714 C C . PRO A 1 90 ? -14.346 22.668 -3.954 1.00 45.19 90 PRO A C 1
ATOM 716 O O . PRO A 1 90 ? -15.565 22.599 -4.077 1.00 45.19 90 PRO A O 1
ATOM 719 N N . SER A 1 91 ? -13.744 22.270 -2.828 1.00 33.78 91 SER A N 1
ATOM 720 C CA . SER A 1 91 ? -14.383 22.484 -1.518 1.00 33.78 91 SER A CA 1
ATOM 721 C C . SER A 1 91 ? -13.525 22.134 -0.302 1.00 33.78 91 SER A C 1
ATOM 723 O O . SER A 1 91 ? -13.206 20.983 -0.041 1.00 33.78 91 SER A O 1
ATOM 725 N N . LYS A 1 92 ? -13.323 23.195 0.487 1.00 43.34 92 LYS A N 1
ATOM 726 C CA . LYS A 1 92 ? -13.156 23.295 1.947 1.00 43.34 92 LYS A CA 1
ATOM 727 C C . LYS A 1 92 ? -11.950 22.614 2.609 1.00 43.34 92 LYS A C 1
ATOM 729 O O . LYS A 1 92 ? -11.996 21.477 3.054 1.00 43.34 92 LYS A O 1
ATOM 734 N N . LYS A 1 93 ? -10.933 23.466 2.806 1.00 49.16 93 LYS A N 1
ATOM 735 C CA . LYS A 1 93 ? -10.048 23.586 3.979 1.00 49.16 93 LYS A CA 1
ATOM 736 C C . LYS A 1 93 ? -10.321 22.600 5.131 1.00 49.16 93 LYS A C 1
ATOM 738 O O . LYS A 1 93 ? -11.302 22.754 5.851 1.00 49.16 93 LYS A O 1
ATOM 743 N N . GLN A 1 94 ? -9.348 21.739 5.401 1.00 44.84 94 GLN A N 1
ATOM 744 C CA . GLN A 1 94 ? -8.463 21.837 6.571 1.00 44.84 94 GLN A CA 1
ATOM 745 C C . GLN A 1 94 ? -7.342 20.810 6.376 1.00 44.84 94 GLN A C 1
ATOM 747 O O . GLN A 1 94 ? -7.408 19.690 6.866 1.00 44.84 94 GLN A O 1
ATOM 752 N N . MET A 1 95 ? -6.334 21.187 5.593 1.00 36.59 95 MET A N 1
ATOM 753 C CA . MET A 1 95 ? -5.061 20.477 5.564 1.00 36.59 95 MET A CA 1
ATOM 754 C C . MET A 1 95 ? -4.150 21.275 6.490 1.00 36.59 95 MET A C 1
ATOM 756 O O . MET A 1 95 ? -3.742 22.387 6.155 1.00 36.59 95 MET A O 1
ATOM 760 N N . CYS A 1 96 ? -3.951 20.763 7.701 1.00 33.22 96 CYS A N 1
ATOM 761 C CA . CYS A 1 96 ? -2.998 21.306 8.655 1.00 33.22 96 CYS A CA 1
ATOM 762 C C . CYS A 1 96 ? -1.597 20.951 8.138 1.00 33.22 96 CYS A C 1
ATOM 764 O O . CYS A 1 96 ? -1.051 19.912 8.485 1.00 33.22 96 CYS A O 1
ATOM 766 N N . PHE A 1 97 ? -1.067 21.775 7.236 1.00 36.56 97 PHE A N 1
ATOM 767 C CA . PHE A 1 97 ? 0.373 21.892 7.054 1.00 36.56 97 PHE A CA 1
ATOM 768 C C . PHE A 1 97 ? 0.825 23.013 7.979 1.00 36.56 97 PHE A C 1
ATOM 770 O O . PHE A 1 97 ? 0.403 24.162 7.831 1.00 36.56 97 PHE A O 1
ATOM 777 N N . MET A 1 98 ? 1.583 22.610 8.992 1.00 37.28 98 MET A N 1
ATOM 778 C CA . MET A 1 98 ? 2.485 23.483 9.727 1.00 37.28 98 MET A CA 1
ATOM 779 C C . MET A 1 98 ? 3.644 23.874 8.808 1.00 37.28 98 MET A C 1
ATOM 781 O O . MET A 1 98 ? 4.002 23.032 7.949 1.00 37.28 98 MET A O 1
#